Protein AF-A0A958KFX5-F1 (afdb_monomer_lite)

Secondary structure (DSSP, 8-state):
---------------------------------TTSPPPPPSS--HHHHHHHHIIIIIHHHHHHHHSTT-SSSS--SSS-HHHHHHHHTTS-HHHHHHHHHH-HHHHTTT-PPPTTSHHHHHHHHHHHS-SS---

Structure (mmCIF, N/CA/C/O backbone):
data_AF-A0A958KFX5-F1
#
_entry.id   AF-A0A958KFX5-F1
#
loop_
_atom_site.group_PDB
_atom_site.id
_atom_site.type_symbol
_atom_site.label_atom_id
_atom_site.label_alt_id
_atom_site.label_comp_id
_atom_site.label_asym_id
_atom_site.label_entity_id
_atom_site.label_seq_id
_atom_site.pdbx_PDB_ins_code
_atom_site.Cartn_x
_atom_site.Cartn_y
_atom_site.Cartn_z
_atom_site.occupancy
_atom_site.B_iso_or_equiv
_atom_site.auth_seq_id
_atom_site.auth_comp_id
_atom_site.auth_asym_id
_atom_site.auth_atom_id
_atom_site.pdbx_PDB_model_num
ATOM 1 N N . MET A 1 1 ? -15.209 58.252 18.841 1.00 44.28 1 MET A N 1
ATOM 2 C CA . MET A 1 1 ? -15.044 58.568 17.399 1.00 44.28 1 MET A CA 1
ATOM 3 C C . MET A 1 1 ? -14.131 57.474 16.842 1.00 44.28 1 MET A C 1
ATOM 5 O O . MET A 1 1 ? -13.103 57.283 17.462 1.00 44.28 1 MET A O 1
ATOM 9 N N . ALA A 1 2 ? -14.411 56.639 15.837 1.00 47.09 2 ALA A N 1
ATOM 10 C CA . ALA A 1 2 ? -15.392 56.580 14.750 1.00 47.09 2 ALA A CA 1
ATOM 11 C C . ALA A 1 2 ? -15.688 55.081 14.430 1.00 47.09 2 ALA A C 1
ATOM 13 O O . ALA A 1 2 ? -14.800 54.250 14.560 1.00 47.09 2 ALA A O 1
ATOM 14 N N . LYS A 1 3 ? -16.968 54.697 14.312 1.00 46.53 3 LYS A N 1
ATOM 15 C CA . LYS A 1 3 ? -17.710 54.228 13.110 1.00 46.53 3 LYS A CA 1
ATOM 16 C C . LYS A 1 3 ? -17.380 52.818 12.561 1.00 46.53 3 LYS A C 1
ATOM 18 O O . LYS A 1 3 ? -16.417 52.610 11.839 1.00 46.53 3 LYS A O 1
ATOM 23 N N . ILE A 1 4 ? -18.316 51.919 12.883 1.00 49.81 4 ILE A N 1
ATOM 24 C CA . ILE A 1 4 ? -18.660 50.596 12.330 1.00 49.81 4 ILE A CA 1
ATOM 25 C C . ILE A 1 4 ? -18.869 50.658 10.812 1.00 49.81 4 ILE A C 1
ATOM 27 O O . ILE A 1 4 ? -19.525 51.602 10.393 1.00 49.81 4 ILE A O 1
ATOM 31 N N . TRP A 1 5 ? -18.475 49.621 10.055 1.00 49.38 5 TRP A N 1
ATOM 32 C CA . TRP A 1 5 ? -19.273 49.089 8.931 1.00 49.38 5 TRP A CA 1
ATOM 33 C C . TRP A 1 5 ? -19.121 47.563 8.833 1.00 49.38 5 TRP A C 1
ATOM 35 O O . TRP A 1 5 ? -18.134 47.031 8.336 1.00 49.38 5 TRP A O 1
ATOM 45 N N . GLN A 1 6 ? -20.137 46.879 9.353 1.00 45.12 6 GLN A N 1
ATOM 46 C CA . GLN A 1 6 ? -20.463 45.478 9.110 1.00 45.12 6 GLN A CA 1
ATOM 47 C C . GLN A 1 6 ? -21.050 45.380 7.694 1.00 45.12 6 GLN A C 1
ATOM 49 O O . GLN A 1 6 ? -21.944 46.158 7.363 1.00 45.12 6 GLN A O 1
ATOM 54 N N . VAL A 1 7 ? -20.612 44.422 6.877 1.00 54.06 7 VAL A N 1
ATOM 55 C CA . VAL A 1 7 ? -21.312 44.073 5.632 1.00 54.06 7 VAL A CA 1
ATOM 56 C C . VAL A 1 7 ? -21.738 42.618 5.741 1.00 54.06 7 VAL A C 1
ATOM 58 O O . VAL A 1 7 ? -20.923 41.706 5.667 1.00 54.06 7 VAL A O 1
ATOM 61 N N . SER A 1 8 ? -23.030 42.427 5.998 1.00 48.72 8 SER A N 1
ATOM 62 C CA . SER A 1 8 ? -23.709 41.139 5.889 1.00 48.72 8 SER A CA 1
ATOM 63 C C . SER A 1 8 ? -24.260 41.028 4.474 1.00 48.72 8 SER A C 1
ATOM 65 O O . SER A 1 8 ? -24.974 41.928 4.034 1.00 48.72 8 SER A O 1
ATOM 67 N N . VAL A 1 9 ? -23.946 39.945 3.768 1.00 57.84 9 VAL A N 1
ATOM 68 C CA . VAL A 1 9 ? -24.626 39.595 2.518 1.00 57.84 9 VAL A CA 1
ATOM 69 C C . VAL A 1 9 ? -25.436 38.337 2.780 1.00 57.84 9 VAL A C 1
ATOM 71 O O . VAL A 1 9 ? -24.908 37.233 2.863 1.00 57.84 9 VAL A O 1
ATOM 74 N N . THR A 1 10 ? -26.737 38.549 2.941 1.00 49.59 10 THR A N 1
ATOM 75 C CA . THR A 1 10 ? -27.765 37.514 2.937 1.00 49.59 10 THR A CA 1
ATOM 76 C C . THR A 1 10 ? -28.240 37.353 1.499 1.00 49.59 10 THR A C 1
ATOM 78 O O . THR A 1 10 ? -28.753 38.309 0.922 1.00 49.59 10 THR A O 1
ATOM 81 N N . ILE A 1 11 ? -28.123 36.155 0.930 1.00 57.12 11 ILE A N 1
ATOM 82 C CA . ILE A 1 11 ? -28.902 35.767 -0.249 1.00 57.12 11 ILE A CA 1
ATOM 83 C C . ILE A 1 11 ? -29.743 34.558 0.150 1.00 57.12 11 ILE A C 1
ATOM 85 O O . ILE A 1 11 ? -29.243 33.449 0.306 1.00 57.12 11 ILE A O 1
ATOM 89 N N . MET A 1 12 ? -31.035 34.809 0.347 1.00 44.00 12 MET A N 1
ATOM 90 C CA . MET A 1 12 ? -32.088 33.809 0.221 1.00 44.00 12 MET A CA 1
ATOM 91 C C . MET A 1 12 ? -32.598 33.868 -1.222 1.00 44.00 12 MET A C 1
ATOM 93 O O . MET A 1 12 ? -32.749 34.965 -1.751 1.00 44.00 12 MET A O 1
ATOM 97 N N . VAL A 1 13 ? -32.917 32.722 -1.825 1.00 52.19 13 VAL A N 1
ATOM 98 C CA . VAL A 1 13 ? -34.286 32.365 -2.250 1.00 52.19 13 VAL A CA 1
ATOM 99 C C . VAL A 1 13 ? -34.258 30.991 -2.935 1.00 52.19 13 VAL A C 1
ATOM 101 O O . VAL A 1 13 ? -33.670 30.805 -3.991 1.00 52.19 13 VAL A O 1
ATOM 104 N N . VAL A 1 14 ? -34.896 30.044 -2.243 1.00 47.50 14 VAL A N 1
ATOM 105 C CA . VAL A 1 14 ? -35.913 29.081 -2.701 1.00 47.50 14 VAL A CA 1
ATOM 106 C C . VAL A 1 14 ? -35.784 28.479 -4.107 1.00 47.50 14 VAL A C 1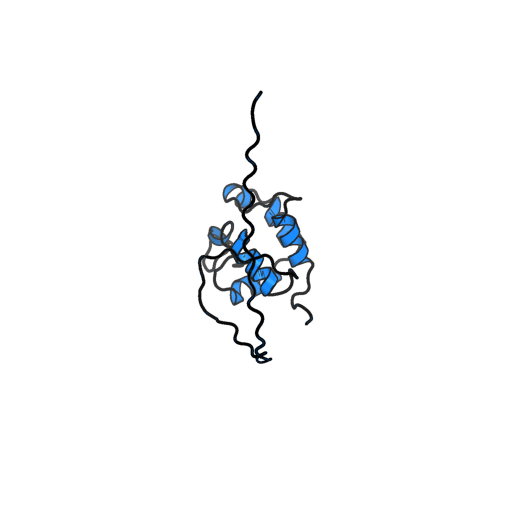
ATOM 108 O O . VAL A 1 14 ? -36.008 29.136 -5.117 1.00 47.50 14 VAL A O 1
ATOM 111 N N . GLY A 1 15 ? -35.639 27.154 -4.128 1.00 38.84 15 GLY A N 1
ATOM 112 C CA . GLY A 1 15 ? -35.949 26.302 -5.271 1.00 38.84 15 GLY A CA 1
ATOM 113 C C . GLY A 1 15 ? -36.190 24.868 -4.811 1.00 38.84 15 GLY A C 1
ATOM 114 O O . GLY A 1 15 ? -35.353 24.003 -5.028 1.00 38.84 15 GLY A O 1
ATOM 115 N N . ALA A 1 16 ? -37.305 24.624 -4.121 1.00 47.72 16 ALA A N 1
ATOM 116 C CA . ALA A 1 16 ? -37.802 23.273 -3.888 1.00 47.72 16 ALA A CA 1
ATOM 117 C C . ALA A 1 16 ? -38.730 22.891 -5.047 1.00 47.72 16 ALA A C 1
ATOM 119 O O . ALA A 1 16 ? -39.789 23.497 -5.204 1.00 47.72 16 ALA A O 1
ATOM 120 N N . LEU A 1 17 ? -38.355 21.882 -5.833 1.00 52.34 17 LEU A N 1
ATOM 121 C CA . LEU A 1 17 ? -39.307 21.099 -6.615 1.00 52.34 17 LEU A CA 1
ATOM 122 C C . LEU A 1 17 ? -38.781 19.677 -6.829 1.00 52.34 17 LEU A C 1
ATOM 124 O O . LEU A 1 17 ? -37.709 19.446 -7.377 1.00 52.34 17 LEU A O 1
ATOM 128 N N . PHE A 1 18 ? -39.588 18.753 -6.317 1.00 46.59 18 PHE A N 1
ATOM 129 C CA . PHE A 1 18 ? -39.528 17.305 -6.428 1.00 46.59 18 PHE A CA 1
ATOM 130 C C . PHE A 1 18 ? -39.384 16.808 -7.877 1.00 46.59 18 PHE A C 1
ATOM 132 O O . PHE A 1 18 ? -40.227 17.126 -8.709 1.00 46.59 18 PHE A O 1
ATOM 139 N N . PHE A 1 19 ? -38.437 15.897 -8.106 1.00 47.91 19 PHE A N 1
ATOM 140 C CA . PHE A 1 19 ? -38.565 14.743 -9.010 1.00 47.91 19 PHE A CA 1
ATOM 141 C C . PHE A 1 19 ? -37.868 13.572 -8.296 1.00 47.91 19 PHE A C 1
ATOM 143 O O . PHE A 1 19 ? -36.693 13.658 -7.966 1.00 47.91 19 PHE A O 1
ATOM 150 N N . LEU A 1 20 ? -38.642 12.687 -7.665 1.00 42.47 20 LEU A N 1
ATOM 151 C CA . LEU A 1 20 ? -39.018 11.358 -8.166 1.00 42.47 20 LEU A CA 1
ATOM 152 C C . LEU A 1 20 ? -37.826 10.406 -8.373 1.00 42.47 20 LEU A C 1
ATOM 154 O O . LEU A 1 20 ? -36.951 10.628 -9.199 1.00 42.47 20 LEU A O 1
ATOM 158 N N . PHE A 1 21 ? -37.872 9.323 -7.593 1.00 45.28 21 PHE A N 1
ATOM 159 C CA . PHE A 1 21 ? -37.060 8.113 -7.667 1.00 45.28 21 PHE A CA 1
ATOM 160 C C . PHE A 1 21 ? -36.852 7.597 -9.097 1.00 45.28 21 PHE A C 1
ATOM 162 O O . PHE A 1 21 ? -37.831 7.436 -9.820 1.00 45.28 21 PHE A O 1
ATOM 169 N N . GLN A 1 22 ? -35.595 7.260 -9.411 1.00 42.38 22 GLN A N 1
ATOM 170 C CA . GLN A 1 22 ? -35.062 6.225 -10.323 1.00 42.38 22 GLN A CA 1
ATOM 171 C C . GLN A 1 22 ? -33.592 6.635 -10.556 1.00 42.38 22 GLN A C 1
ATOM 173 O O . GLN A 1 22 ? -33.337 7.727 -11.038 1.00 42.38 22 GLN A O 1
ATOM 178 N N . ASN A 1 23 ? -32.551 5.900 -10.167 1.00 40.41 23 ASN A N 1
ATOM 179 C CA . ASN A 1 23 ? -32.231 4.575 -10.673 1.00 40.41 23 ASN A CA 1
ATOM 180 C C . ASN A 1 23 ? -31.047 4.010 -9.854 1.00 40.41 23 ASN A C 1
ATOM 182 O O . ASN A 1 23 ? -29.947 4.556 -9.912 1.00 40.41 23 ASN A O 1
ATOM 186 N N . CYS A 1 24 ? -31.240 2.909 -9.125 1.00 43.94 24 CYS A N 1
ATOM 187 C CA . CYS A 1 24 ? -30.138 1.976 -8.902 1.00 43.94 24 CYS A CA 1
ATOM 188 C C . CYS A 1 24 ? -29.955 1.224 -10.218 1.00 43.94 24 CYS A C 1
ATOM 190 O O . CYS A 1 24 ? -30.825 0.456 -10.618 1.00 43.94 24 CYS A O 1
ATOM 192 N N . SER A 1 25 ? -28.849 1.454 -10.909 1.00 42.66 25 SER A N 1
ATOM 193 C CA . SER A 1 25 ? -28.331 0.535 -11.917 1.00 42.66 25 SER A CA 1
ATOM 194 C C . SER A 1 25 ? -26.844 0.792 -12.041 1.00 42.66 25 SER A C 1
ATOM 196 O O . SER A 1 25 ? -26.420 1.890 -12.392 1.00 42.66 25 SER A O 1
ATOM 198 N N . GLY A 1 26 ? -26.071 -0.230 -11.690 1.00 46.84 26 GLY A N 1
ATOM 199 C CA . GLY A 1 26 ? -24.634 -0.217 -11.828 1.00 46.84 26 GLY A CA 1
ATOM 200 C C . GLY A 1 26 ? -24.224 -0.019 -13.282 1.00 46.84 26 GLY A C 1
ATOM 201 O O . GLY A 1 26 ? -24.708 -0.686 -14.198 1.00 46.84 26 GLY A O 1
ATOM 202 N N . HIS A 1 27 ? -23.257 0.863 -13.460 1.00 37.91 27 HIS A N 1
ATOM 203 C CA . HIS A 1 27 ? -22.211 0.676 -14.441 1.00 37.91 27 HIS A CA 1
ATOM 204 C C . HIS A 1 27 ? -20.952 1.262 -13.826 1.00 37.91 27 HIS A C 1
ATOM 206 O O . HIS A 1 27 ? -20.835 2.467 -13.634 1.00 37.91 27 HIS A O 1
ATOM 212 N N . SER A 1 28 ? -20.042 0.375 -13.431 1.00 43.66 28 SER A N 1
ATOM 213 C CA . SER A 1 28 ? -18.656 0.742 -13.206 1.00 43.66 28 SER A CA 1
ATOM 214 C C . SER A 1 28 ? -18.127 1.272 -14.532 1.00 43.66 28 SER A C 1
ATOM 216 O O . SER A 1 28 ? -17.821 0.489 -15.435 1.00 43.66 28 SER A O 1
ATOM 218 N N . ASP A 1 29 ? -18.056 2.593 -14.660 1.00 40.50 29 ASP A N 1
ATOM 219 C CA . ASP A 1 29 ? -17.345 3.230 -15.755 1.00 40.50 29 ASP A CA 1
ATOM 220 C C . ASP A 1 29 ? -15.871 2.821 -15.659 1.00 40.50 29 ASP A C 1
ATOM 222 O O . ASP A 1 29 ? -15.074 3.320 -14.865 1.00 40.50 29 ASP A O 1
ATOM 226 N N . LYS A 1 30 ? -15.508 1.831 -16.478 1.00 50.91 30 LYS A N 1
ATOM 227 C CA . LYS A 1 30 ? -14.126 1.549 -16.851 1.00 50.91 30 LYS A CA 1
ATOM 228 C C . LYS A 1 30 ? -13.689 2.667 -17.797 1.00 50.91 30 LYS A C 1
ATOM 230 O O . LYS A 1 30 ? -13.782 2.517 -19.011 1.00 50.91 30 LYS A O 1
ATOM 235 N N . GLY A 1 31 ? -13.248 3.790 -17.238 1.00 42.53 31 GLY A N 1
ATOM 236 C CA . GLY A 1 31 ? -12.869 4.961 -18.025 1.00 42.53 31 GLY A CA 1
ATOM 237 C C . GLY A 1 31 ? -12.031 5.971 -17.251 1.00 42.53 31 GLY A C 1
ATOM 238 O O . GLY A 1 31 ? -12.536 6.992 -16.828 1.00 42.53 31 GLY A O 1
ATOM 239 N N . SER A 1 32 ? -10.746 5.658 -17.092 1.00 47.41 32 SER A N 1
ATOM 240 C CA . SER A 1 32 ? -9.621 6.586 -17.281 1.00 47.41 32 SER A CA 1
ATOM 241 C C . SER A 1 32 ? -9.743 8.051 -16.816 1.00 47.41 32 SER A C 1
ATOM 243 O O . SER A 1 32 ? -9.583 8.948 -17.636 1.00 47.41 32 SER A O 1
ATOM 245 N N . ASP A 1 33 ? -9.817 8.293 -15.506 1.00 42.84 33 ASP A N 1
ATOM 246 C CA . ASP A 1 33 ? -9.431 9.585 -14.916 1.00 42.84 33 ASP A CA 1
ATOM 247 C C . ASP A 1 33 ? -8.051 9.473 -14.254 1.00 42.84 33 ASP A C 1
ATOM 249 O O . ASP A 1 33 ? -7.895 9.415 -13.036 1.00 42.84 33 ASP A O 1
ATOM 253 N N . ALA A 1 34 ? -7.004 9.439 -15.081 1.00 45.28 34 ALA A N 1
ATOM 254 C CA . ALA A 1 34 ? -5.641 9.674 -14.616 1.00 45.28 34 ALA A CA 1
ATOM 255 C C . ALA A 1 34 ? -5.484 11.173 -14.290 1.00 45.28 34 ALA A C 1
ATOM 257 O O . ALA A 1 34 ? -4.996 11.942 -15.116 1.00 45.28 34 ALA A O 1
ATOM 258 N N . GLY A 1 35 ? -5.945 11.613 -13.115 1.00 47.22 35 GLY A N 1
ATOM 259 C CA . GLY A 1 35 ? -5.750 13.007 -12.697 1.00 47.22 35 GLY A CA 1
ATOM 260 C C . GLY A 1 35 ? -6.438 13.473 -11.415 1.00 47.22 35 GLY A C 1
ATOM 261 O O . GLY A 1 35 ? -5.996 14.468 -10.845 1.00 47.22 35 GLY A O 1
ATOM 262 N N . ALA A 1 36 ? -7.466 12.781 -10.921 1.00 55.31 36 ALA A N 1
ATOM 263 C CA . ALA A 1 36 ? -8.042 13.075 -9.610 1.00 55.31 36 ALA A CA 1
ATOM 264 C C . ALA A 1 36 ? -7.467 12.098 -8.579 1.00 55.31 36 ALA A C 1
ATOM 266 O O . ALA A 1 36 ? -7.582 10.887 -8.748 1.00 55.31 36 ALA A O 1
ATOM 267 N N . LEU A 1 37 ? -6.832 12.607 -7.518 1.00 62.06 37 LEU A N 1
ATOM 268 C CA . LEU A 1 37 ? -6.492 11.766 -6.369 1.00 62.06 37 LEU A CA 1
ATOM 269 C C . LEU A 1 37 ? -7.789 11.147 -5.837 1.00 62.06 37 LEU A C 1
ATOM 271 O O . LEU A 1 37 ? -8.722 11.882 -5.504 1.00 62.06 37 LEU A O 1
ATOM 275 N N . SER A 1 38 ? -7.843 9.815 -5.772 1.00 79.12 38 SER A N 1
ATOM 276 C CA . SER A 1 38 ? -8.992 9.089 -5.234 1.00 79.12 38 SER A CA 1
ATOM 277 C C . SER A 1 38 ? -9.310 9.589 -3.822 1.00 79.12 38 SER A C 1
ATOM 279 O O . SER A 1 38 ? -8.434 9.629 -2.953 1.00 79.12 38 SER A O 1
ATOM 281 N N . ALA A 1 39 ? -10.560 10.004 -3.591 1.00 89.19 39 ALA A N 1
ATOM 282 C CA . ALA A 1 39 ? -11.029 10.345 -2.252 1.00 89.19 39 ALA A CA 1
ATOM 283 C C . ALA A 1 39 ? -10.932 9.109 -1.344 1.00 89.19 39 ALA A C 1
ATOM 285 O O . ALA A 1 39 ? -11.095 7.981 -1.812 1.00 89.19 39 ALA A O 1
ATOM 286 N N . ARG A 1 40 ? -10.663 9.313 -0.049 1.00 93.31 40 ARG A N 1
ATOM 287 C CA . ARG A 1 40 ? -10.641 8.205 0.915 1.00 93.31 40 ARG A CA 1
ATOM 288 C C . ARG A 1 40 ? -12.049 7.595 1.003 1.00 93.31 40 ARG A C 1
ATOM 290 O O . ARG A 1 40 ? -12.970 8.339 1.344 1.00 93.31 40 ARG A O 1
ATOM 297 N N . PRO A 1 41 ? -12.232 6.292 0.723 1.00 92.50 41 PRO A N 1
ATOM 298 C CA . PRO A 1 41 ? -13.536 5.649 0.839 1.00 92.50 41 PRO A CA 1
ATOM 299 C C . PRO A 1 41 ? -13.960 5.538 2.309 1.00 92.50 41 PRO A C 1
ATOM 301 O O . PRO A 1 41 ? -13.138 5.647 3.225 1.00 92.50 41 PRO A O 1
ATOM 304 N N . GLU A 1 42 ? -15.255 5.307 2.537 1.00 91.44 42 GLU A N 1
ATOM 305 C CA . GLU A 1 42 ? -15.795 5.090 3.887 1.00 91.44 42 GLU A CA 1
ATOM 306 C C . GLU A 1 42 ? -15.172 3.848 4.537 1.00 91.44 42 GLU A C 1
ATOM 308 O O . GLU A 1 42 ? -14.802 3.883 5.711 1.00 91.44 42 GLU A O 1
ATOM 313 N N . LYS A 1 43 ? -14.994 2.779 3.750 1.00 90.94 43 LYS A N 1
ATOM 314 C CA . LYS A 1 43 ? -14.345 1.535 4.166 1.00 90.94 43 LYS A CA 1
ATOM 315 C C . LYS A 1 43 ? -13.073 1.306 3.351 1.00 90.94 43 LYS A C 1
ATOM 317 O O . LYS A 1 43 ? -13.119 1.238 2.125 1.00 90.94 43 LYS A O 1
ATOM 322 N N . LEU A 1 44 ? -11.941 1.103 4.021 1.00 94.81 44 LEU A N 1
ATOM 323 C CA . LEU A 1 44 ? -10.688 0.702 3.377 1.00 94.81 44 LEU A CA 1
ATOM 324 C C . LEU A 1 44 ? -10.612 -0.821 3.202 1.00 94.81 44 LEU A C 1
ATOM 326 O O . LEU A 1 44 ? -9.674 -1.450 3.653 1.00 94.81 44 LEU A O 1
ATOM 330 N N . CYS A 1 45 ? -11.578 -1.443 2.532 1.00 94.50 45 CYS A N 1
ATOM 331 C CA . CYS A 1 45 ? -11.564 -2.886 2.266 1.00 94.50 45 CYS A CA 1
ATOM 332 C C . CYS A 1 45 ? -11.510 -3.185 0.766 1.00 94.50 45 CYS A C 1
ATOM 334 O O . CYS A 1 45 ? -11.810 -2.335 -0.075 1.00 94.50 45 CYS A O 1
ATOM 336 N N . GLY A 1 46 ? -11.097 -4.410 0.437 1.00 93.50 46 GLY A N 1
ATOM 337 C CA . GLY A 1 46 ? -11.069 -4.926 -0.928 1.00 93.50 46 GLY A CA 1
ATOM 338 C C . GLY A 1 46 ? -10.469 -3.994 -1.983 1.00 93.50 46 GLY A C 1
ATOM 339 O O . GLY A 1 46 ? -9.478 -3.300 -1.735 1.00 93.50 46 GLY A O 1
ATOM 340 N N . GLU A 1 47 ? -11.023 -4.065 -3.197 1.00 94.06 47 GLU A N 1
ATOM 341 C CA . GLU A 1 47 ? -10.485 -3.383 -4.380 1.00 94.06 47 GLU A CA 1
ATOM 342 C C . GLU A 1 47 ? -10.637 -1.861 -4.298 1.00 94.06 47 GLU A C 1
ATOM 344 O O . GLU A 1 47 ? -9.755 -1.142 -4.759 1.00 94.06 47 GLU A O 1
ATOM 349 N N . GLU A 1 48 ? -11.703 -1.359 -3.673 1.00 93.44 48 GLU A N 1
ATOM 350 C CA . GLU A 1 48 ? -11.932 0.079 -3.512 1.00 93.44 48 GLU A CA 1
ATOM 351 C C . GLU A 1 48 ? -10.891 0.715 -2.582 1.00 93.44 48 GLU A C 1
ATOM 353 O O . GLU A 1 48 ? -10.217 1.674 -2.968 1.00 93.44 48 GLU A O 1
ATOM 358 N N . GLY A 1 49 ? -10.675 0.127 -1.398 1.00 95.00 49 GLY A N 1
ATOM 359 C CA . GLY A 1 49 ? -9.616 0.556 -0.487 1.00 95.00 49 GLY A CA 1
ATOM 360 C C . GLY A 1 49 ? -8.232 0.442 -1.128 1.00 95.00 49 GLY A C 1
ATOM 361 O O . GLY A 1 49 ? -7.403 1.343 -0.991 1.00 95.00 49 GLY A O 1
ATOM 362 N N . PHE A 1 50 ? -7.997 -0.618 -1.909 1.00 95.75 50 PHE A N 1
ATOM 363 C CA . PHE A 1 50 ? -6.734 -0.765 -2.623 1.00 95.75 50 PHE A CA 1
ATOM 364 C C . PHE A 1 50 ? -6.555 0.281 -3.722 1.00 95.75 50 PHE A C 1
ATOM 366 O O . PHE A 1 50 ? -5.464 0.819 -3.843 1.00 95.75 50 PHE A O 1
ATOM 373 N N . ARG A 1 51 ? -7.593 0.604 -4.501 1.00 95.38 51 ARG A N 1
ATOM 374 C CA . ARG A 1 51 ? -7.541 1.653 -5.530 1.00 95.38 51 ARG A CA 1
ATOM 375 C C . ARG A 1 51 ? -7.177 2.998 -4.911 1.00 95.38 51 ARG A C 1
ATOM 377 O O . ARG A 1 51 ? -6.278 3.669 -5.408 1.00 95.38 51 ARG A O 1
ATOM 384 N N . TYR A 1 52 ? -7.787 3.340 -3.777 1.00 95.75 52 TYR A N 1
ATOM 385 C CA . TYR A 1 52 ? -7.395 4.519 -3.009 1.00 95.75 52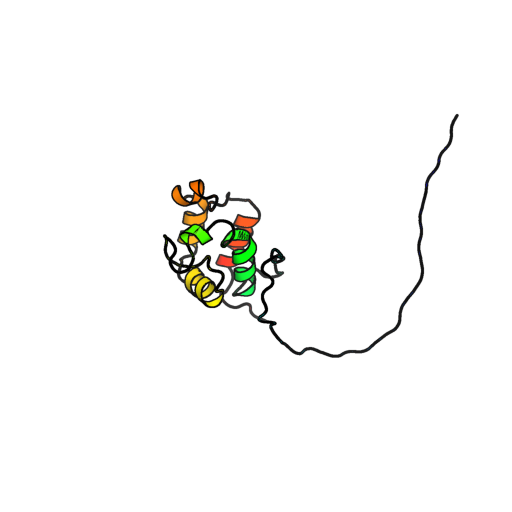 TYR A CA 1
ATOM 386 C C . TYR A 1 52 ? -5.904 4.493 -2.645 1.00 95.75 52 TYR A C 1
ATOM 388 O O . TYR A 1 52 ? -5.189 5.451 -2.941 1.00 95.75 52 TYR A O 1
ATOM 396 N N . MET A 1 53 ? -5.402 3.396 -2.068 1.00 95.88 53 MET A N 1
ATOM 397 C CA . MET A 1 53 ? -3.980 3.263 -1.718 1.00 95.88 53 MET A CA 1
ATOM 398 C C . MET A 1 53 ? -3.059 3.279 -2.945 1.00 95.88 53 MET A C 1
ATOM 400 O O . MET A 1 53 ? -1.959 3.830 -2.887 1.00 95.88 53 MET A O 1
ATOM 404 N N . LEU A 1 54 ? -3.508 2.707 -4.060 1.00 95.50 54 LEU A N 1
ATOM 405 C CA . LEU A 1 54 ? -2.789 2.654 -5.323 1.00 95.50 54 LEU A CA 1
ATOM 406 C C . LEU A 1 54 ? -2.569 4.060 -5.879 1.00 95.50 54 LEU A C 1
ATOM 408 O O . LEU A 1 54 ? -1.432 4.420 -6.173 1.00 95.50 54 LEU A O 1
ATOM 412 N N . ASP A 1 55 ? -3.616 4.876 -5.935 1.00 94.38 55 ASP A N 1
ATOM 413 C CA . ASP A 1 55 ? -3.552 6.218 -6.517 1.00 94.38 55 ASP A CA 1
ATOM 414 C C . ASP A 1 55 ? -2.855 7.226 -5.602 1.00 94.38 55 ASP A C 1
ATOM 416 O O . ASP A 1 55 ? -2.141 8.115 -6.065 1.00 94.38 55 ASP A O 1
ATOM 420 N N . THR A 1 56 ? -3.062 7.102 -4.292 1.00 93.25 56 THR A N 1
ATOM 421 C CA . THR A 1 56 ? -2.602 8.106 -3.323 1.00 93.25 56 THR A CA 1
ATOM 422 C C . THR A 1 56 ? -1.263 7.774 -2.674 1.00 93.25 56 THR A C 1
ATOM 424 O O . THR A 1 56 ? -0.677 8.644 -2.030 1.00 93.25 56 THR A O 1
ATOM 427 N N . TYR A 1 57 ? -0.767 6.543 -2.833 1.00 93.19 57 TYR A N 1
ATOM 428 C CA . TYR A 1 57 ? 0.512 6.125 -2.266 1.00 93.19 57 TYR A CA 1
ATOM 429 C C . TYR A 1 57 ? 1.340 5.219 -3.186 1.00 93.19 57 TYR A C 1
ATOM 431 O O . TYR A 1 57 ? 2.463 5.582 -3.535 1.00 93.19 57 TYR A O 1
ATOM 439 N N . PHE A 1 58 ? 0.837 4.066 -3.631 1.00 94.56 58 PHE A N 1
ATOM 440 C CA . PHE A 1 58 ? 1.708 3.114 -4.333 1.00 94.56 58 PHE A CA 1
ATOM 441 C C . PHE A 1 58 ? 2.206 3.631 -5.682 1.00 94.56 58 PHE A C 1
ATOM 443 O O . PHE A 1 58 ? 3.398 3.516 -5.961 1.00 94.56 58 PHE A O 1
ATOM 450 N N . ILE A 1 59 ? 1.348 4.218 -6.516 1.00 93.44 59 ILE A N 1
ATOM 451 C CA . ILE A 1 59 ? 1.771 4.736 -7.820 1.00 93.44 59 ILE A CA 1
ATOM 452 C C . ILE A 1 59 ? 2.726 5.927 -7.665 1.00 93.44 59 ILE A C 1
ATOM 454 O O . ILE A 1 59 ? 3.823 5.857 -8.225 1.00 93.44 59 ILE A O 1
ATOM 458 N N . PRO A 1 60 ? 2.397 6.980 -6.889 1.00 91.38 60 PRO A N 1
ATOM 459 C CA . PRO A 1 60 ? 3.273 8.145 -6.774 1.00 91.38 60 PRO A CA 1
ATOM 460 C C . PRO A 1 60 ? 4.650 7.835 -6.176 1.00 91.38 60 PRO A C 1
ATOM 462 O O . PRO A 1 60 ? 5.624 8.496 -6.530 1.00 91.38 60 PRO A O 1
ATOM 465 N N . HIS A 1 61 ? 4.744 6.836 -5.291 1.00 90.69 61 HIS A N 1
ATOM 466 C CA . HIS A 1 61 ? 5.957 6.598 -4.506 1.00 90.69 6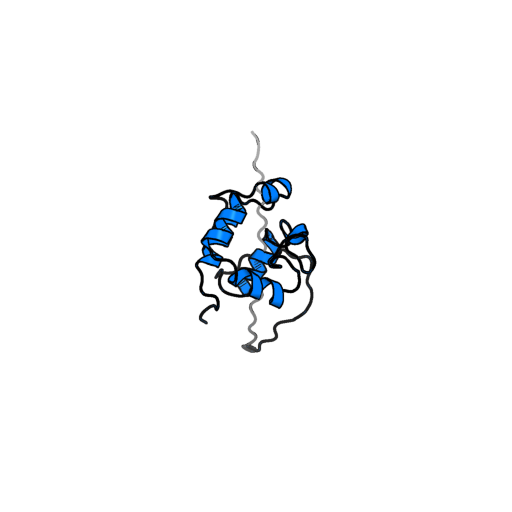1 HIS A CA 1
ATOM 467 C C . HIS A 1 61 ? 6.698 5.302 -4.854 1.00 90.69 61 HIS A C 1
ATOM 469 O O . HIS A 1 61 ? 7.910 5.215 -4.673 1.00 90.69 61 HIS A O 1
ATOM 475 N N . CYS A 1 62 ? 6.004 4.278 -5.351 1.00 92.25 62 CYS A N 1
ATOM 476 C CA . CYS A 1 62 ? 6.549 2.923 -5.451 1.00 92.25 62 CYS A CA 1
ATOM 477 C C . CYS A 1 62 ? 6.486 2.339 -6.883 1.00 92.25 62 CYS A C 1
ATOM 479 O O . CYS A 1 62 ? 7.167 1.344 -7.153 1.00 92.25 62 CYS A O 1
ATOM 481 N N . ALA A 1 63 ? 5.764 2.958 -7.835 1.00 92.50 63 ALA A N 1
ATOM 482 C CA . ALA A 1 63 ? 5.622 2.461 -9.217 1.00 92.50 63 ALA A CA 1
ATOM 483 C C . ALA A 1 63 ? 6.939 2.358 -9.994 1.00 92.50 63 ALA A C 1
ATOM 485 O O . ALA A 1 63 ? 7.066 1.514 -10.881 1.00 92.50 63 ALA A O 1
ATOM 486 N N . ALA A 1 64 ? 7.942 3.181 -9.671 1.00 90.00 64 ALA A N 1
ATOM 487 C CA . ALA A 1 64 ? 9.259 3.084 -10.303 1.00 90.00 64 ALA A CA 1
ATOM 488 C C . ALA A 1 64 ? 9.880 1.683 -10.126 1.00 90.00 64 ALA A C 1
ATOM 490 O O . ALA A 1 64 ? 10.549 1.178 -11.030 1.00 90.00 64 ALA A O 1
ATOM 491 N N . CYS A 1 65 ? 9.600 1.036 -8.992 1.00 92.06 65 CYS A N 1
ATOM 492 C CA . CYS A 1 65 ? 10.114 -0.285 -8.652 1.00 92.06 65 CYS A CA 1
ATOM 493 C C . CYS A 1 65 ? 9.071 -1.388 -8.862 1.00 92.06 65 CYS A C 1
ATOM 495 O O . CYS A 1 65 ? 9.418 -2.436 -9.394 1.00 92.06 65 CYS A O 1
ATOM 497 N N . HIS A 1 66 ? 7.814 -1.147 -8.483 1.00 93.75 66 HIS A N 1
ATOM 498 C CA . HIS A 1 66 ? 6.778 -2.173 -8.325 1.00 93.75 66 HIS A CA 1
ATOM 499 C C . HIS A 1 66 ? 5.678 -2.143 -9.399 1.00 93.75 66 HIS A C 1
ATOM 501 O O . HIS A 1 66 ? 4.561 -2.592 -9.152 1.00 93.75 66 HIS A O 1
ATOM 507 N N . LYS A 1 67 ? 5.966 -1.633 -10.598 1.00 94.38 67 LYS A N 1
ATOM 508 C CA . LYS A 1 67 ? 5.094 -1.803 -11.773 1.00 94.38 67 LYS A CA 1
ATOM 509 C C . LYS A 1 67 ? 5.422 -3.086 -12.54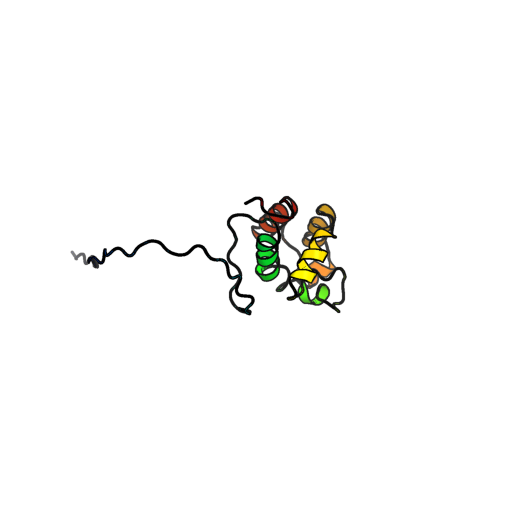3 1.00 94.38 67 LYS A C 1
ATOM 511 O O . LYS A 1 67 ? 6.453 -3.719 -12.304 1.00 94.38 67 LYS A O 1
ATOM 516 N N . VAL A 1 68 ? 4.590 -3.472 -13.505 1.00 92.69 68 VAL A N 1
ATOM 517 C CA . VAL A 1 68 ? 4.891 -4.586 -14.414 1.00 92.69 68 VAL A CA 1
ATOM 518 C C . VAL A 1 68 ? 6.168 -4.270 -15.203 1.00 92.69 68 VAL A C 1
ATOM 520 O O . VAL A 1 68 ? 6.286 -3.224 -15.838 1.00 92.69 68 VAL A O 1
ATOM 523 N N . GLY A 1 69 ? 7.152 -5.173 -15.131 1.00 91.19 69 GLY A N 1
ATOM 524 C CA . GLY A 1 69 ? 8.485 -4.962 -15.710 1.00 91.19 69 GLY A CA 1
ATOM 525 C C . GLY A 1 69 ? 9.376 -3.988 -14.924 1.00 91.19 69 GLY A C 1
ATOM 526 O O . GLY A 1 69 ? 10.417 -3.577 -15.433 1.00 91.19 69 GLY A O 1
ATOM 527 N N . GLY A 1 70 ? 8.971 -3.597 -13.712 1.00 89.94 70 GLY A N 1
ATOM 528 C CA . GLY A 1 70 ? 9.780 -2.807 -12.790 1.00 89.94 70 GLY A CA 1
ATOM 529 C C . GLY A 1 70 ? 10.966 -3.582 -12.208 1.00 89.94 70 GLY A C 1
ATOM 530 O O . GLY A 1 70 ? 11.161 -4.770 -12.461 1.00 89.94 70 GLY A O 1
ATOM 531 N N . LEU A 1 71 ? 11.775 -2.883 -11.413 1.00 88.31 71 LEU A N 1
ATOM 532 C CA . LEU A 1 71 ? 13.002 -3.427 -10.821 1.00 88.31 71 LEU A CA 1
ATOM 533 C C . LEU A 1 71 ? 12.749 -4.366 -9.631 1.00 88.31 71 LEU A C 1
ATOM 535 O O . LEU A 1 71 ? 13.658 -5.090 -9.225 1.00 88.31 71 LEU A O 1
ATOM 539 N N . ALA A 1 72 ? 11.547 -4.345 -9.053 1.00 87.31 72 ALA A N 1
ATOM 540 C CA . ALA A 1 72 ? 11.205 -5.095 -7.856 1.00 87.31 72 ALA A CA 1
ATOM 541 C C . ALA A 1 72 ? 9.852 -5.802 -7.987 1.00 87.31 72 ALA A C 1
ATOM 543 O O . ALA A 1 72 ? 8.876 -5.270 -8.513 1.00 87.31 72 ALA A O 1
ATOM 544 N N . HIS A 1 73 ? 9.787 -7.011 -7.433 1.00 85.50 73 HIS A N 1
ATOM 545 C CA . HIS A 1 73 ? 8.562 -7.794 -7.338 1.00 85.50 73 HIS A CA 1
ATOM 546 C C . HIS A 1 73 ? 8.028 -7.805 -5.894 1.00 85.50 73 HIS A C 1
ATOM 548 O O . HIS A 1 73 ? 8.816 -7.716 -4.951 1.00 85.50 73 HIS A O 1
ATOM 554 N N . PRO A 1 74 ? 6.703 -7.940 -5.708 1.00 91.69 74 PRO A N 1
ATOM 555 C CA . PRO A 1 74 ? 5.699 -8.135 -6.757 1.00 91.69 74 PRO A CA 1
ATOM 556 C C . PRO A 1 74 ? 5.210 -6.804 -7.373 1.00 91.69 74 PRO A C 1
ATOM 558 O O . PRO A 1 74 ? 5.460 -5.744 -6.792 1.00 91.69 74 PRO A O 1
ATOM 561 N N . PRO A 1 75 ? 4.551 -6.836 -8.551 1.00 93.00 75 PRO A N 1
ATOM 562 C CA . PRO A 1 75 ? 4.095 -5.630 -9.231 1.00 93.00 75 PRO A CA 1
ATOM 563 C C . PRO A 1 75 ? 2.751 -5.149 -8.655 1.00 93.00 75 PRO A C 1
ATOM 565 O O . PRO A 1 75 ? 1.700 -5.370 -9.249 1.00 93.00 75 PRO A O 1
ATOM 568 N N . PHE A 1 76 ? 2.782 -4.561 -7.456 1.00 94.56 76 PHE A N 1
ATOM 569 C CA . PHE A 1 76 ? 1.591 -4.051 -6.759 1.00 94.56 76 PHE A CA 1
ATOM 570 C C . PHE A 1 76 ? 1.335 -2.550 -6.976 1.00 94.56 76 PHE A C 1
ATOM 572 O O . PHE A 1 76 ? 0.338 -2.028 -6.493 1.00 94.56 76 PHE A O 1
ATOM 579 N N . ALA A 1 77 ? 2.233 -1.845 -7.665 1.00 94.75 77 ALA A N 1
ATOM 580 C CA . ALA A 1 77 ? 2.170 -0.406 -7.913 1.00 94.75 77 ALA A CA 1
ATOM 581 C C . ALA A 1 77 ? 2.084 -0.105 -9.421 1.00 94.75 77 ALA A C 1
ATOM 583 O O . ALA A 1 77 ? 2.764 0.782 -9.934 1.00 94.75 77 ALA A O 1
ATOM 584 N N . ASP A 1 78 ? 1.289 -0.892 -10.147 1.00 93.69 78 ASP A N 1
ATOM 585 C CA . ASP A 1 78 ? 0.998 -0.702 -11.568 1.00 93.69 78 ASP A CA 1
ATOM 586 C C . ASP A 1 78 ? -0.395 -0.083 -11.766 1.00 93.69 78 ASP A C 1
ATOM 588 O O . ASP A 1 78 ? -1.308 -0.333 -10.977 1.00 93.69 78 ASP A O 1
ATOM 592 N N . HIS A 1 79 ? -0.587 0.667 -12.854 1.00 90.81 79 HIS A N 1
ATOM 593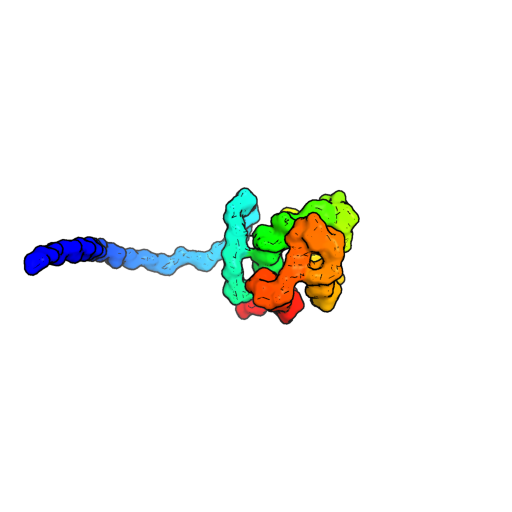 C CA . HIS A 1 79 ? -1.903 1.195 -13.233 1.00 90.81 79 HIS A CA 1
ATOM 594 C C . HIS A 1 79 ? -2.918 0.090 -13.570 1.00 90.81 79 HIS A C 1
ATOM 596 O O . HIS A 1 79 ? -4.126 0.331 -13.556 1.00 90.81 79 HIS A O 1
ATOM 602 N N . ASN A 1 80 ? -2.460 -1.128 -13.868 1.00 93.81 80 ASN A N 1
ATOM 603 C CA . ASN A 1 80 ? -3.324 -2.291 -13.979 1.00 93.81 80 ASN A CA 1
ATOM 604 C C . ASN A 1 80 ? -3.788 -2.748 -12.589 1.00 93.81 80 ASN A C 1
ATOM 606 O O . ASN A 1 80 ? -3.125 -3.542 -11.920 1.00 93.81 80 ASN A O 1
ATOM 610 N N . LEU A 1 81 ? -4.964 -2.265 -12.185 1.00 91.81 81 LEU A N 1
ATOM 611 C CA . LEU A 1 81 ? -5.565 -2.566 -10.890 1.00 91.81 81 LEU A CA 1
ATOM 612 C C . LEU A 1 81 ? -5.741 -4.065 -10.636 1.00 91.81 81 LEU A C 1
ATOM 614 O O . LEU A 1 81 ? -5.446 -4.518 -9.538 1.00 91.81 81 LEU A O 1
ATOM 618 N N . GLU A 1 82 ? -6.175 -4.842 -11.631 1.00 92.50 82 GLU A N 1
ATOM 619 C CA . GLU A 1 82 ? -6.395 -6.286 -11.475 1.00 92.50 82 GLU A CA 1
ATOM 620 C C . GLU A 1 82 ? -5.094 -7.006 -11.083 1.00 92.50 82 GLU A C 1
ATOM 622 O O . GLU A 1 82 ? -5.065 -7.809 -10.145 1.00 92.50 82 GLU A O 1
ATOM 627 N N . ILE A 1 83 ? -3.996 -6.676 -11.771 1.00 92.19 83 ILE A N 1
ATOM 628 C CA . ILE A 1 83 ? -2.663 -7.209 -11.476 1.00 92.19 83 ILE A CA 1
ATOM 629 C C . ILE A 1 83 ? -2.197 -6.719 -10.106 1.00 92.19 83 ILE A C 1
ATOM 631 O O . ILE A 1 83 ? -1.840 -7.534 -9.250 1.00 92.19 83 ILE A O 1
ATOM 635 N N . SER A 1 84 ? -2.230 -5.405 -9.891 1.00 94.69 84 SER A N 1
ATOM 636 C CA . SER A 1 84 ? -1.739 -4.765 -8.674 1.00 94.69 84 SER A CA 1
ATOM 637 C C . SER A 1 84 ? -2.447 -5.299 -7.430 1.00 94.69 84 SER A C 1
ATOM 639 O O . SER A 1 84 ? -1.792 -5.714 -6.475 1.00 94.69 84 SER A O 1
ATOM 641 N N . PHE A 1 85 ? -3.776 -5.396 -7.479 1.00 94.75 85 PHE A N 1
ATOM 642 C CA . PHE A 1 85 ? -4.616 -5.900 -6.396 1.00 94.75 85 PHE A CA 1
ATOM 643 C C . PHE A 1 85 ? -4.314 -7.365 -6.089 1.00 94.75 85 PHE A C 1
ATOM 645 O O . PHE A 1 85 ? -4.077 -7.735 -4.938 1.00 94.75 85 PHE A O 1
ATOM 652 N N . LYS A 1 86 ? -4.246 -8.212 -7.124 1.00 93.62 86 LYS A N 1
ATOM 653 C CA . LYS A 1 86 ? -3.908 -9.633 -6.975 1.00 93.62 86 LYS A CA 1
ATOM 654 C C . LYS A 1 86 ? -2.567 -9.825 -6.268 1.00 93.62 86 LYS A C 1
ATOM 656 O O . LYS A 1 86 ? -2.450 -10.704 -5.414 1.00 93.62 86 LYS A O 1
ATOM 661 N N . TYR A 1 87 ? -1.562 -9.036 -6.632 1.00 94.31 87 TYR A N 1
ATOM 662 C CA . TYR A 1 87 ? -0.223 -9.153 -6.067 1.00 94.31 87 TYR A CA 1
ATOM 663 C C . TYR A 1 87 ? -0.092 -8.524 -4.683 1.00 94.31 87 TYR A C 1
ATOM 665 O O . TYR A 1 87 ? 0.640 -9.069 -3.857 1.00 94.31 87 TYR A O 1
ATOM 673 N N . ALA A 1 88 ? -0.811 -7.445 -4.392 1.00 93.19 88 ALA A N 1
ATOM 674 C CA . ALA A 1 88 ? -0.768 -6.812 -3.080 1.00 93.19 88 ALA A CA 1
ATOM 675 C C . ALA A 1 88 ? -1.195 -7.784 -1.962 1.00 93.19 88 ALA A C 1
ATOM 677 O O . ALA A 1 88 ? -0.494 -7.907 -0.963 1.00 93.19 88 ALA A O 1
ATOM 678 N N . PHE A 1 89 ? -2.243 -8.587 -2.187 1.00 87.44 89 PHE A N 1
ATOM 679 C CA . PHE A 1 89 ? -2.684 -9.630 -1.243 1.00 87.44 89 PHE A CA 1
ATOM 680 C C . PHE A 1 89 ? -1.759 -10.851 -1.146 1.00 87.44 89 PHE A C 1
ATOM 682 O O . PHE A 1 89 ? -1.932 -11.682 -0.258 1.00 87.44 89 PHE A O 1
ATOM 689 N N . SER A 1 90 ? -0.783 -10.993 -2.047 1.00 90.56 90 SER A N 1
ATOM 690 C CA . SER A 1 90 ? 0.237 -12.046 -1.927 1.00 90.56 90 SER A CA 1
ATOM 691 C C . SER A 1 90 ? 1.343 -11.686 -0.931 1.00 90.56 90 SER A C 1
ATOM 693 O O . SER A 1 90 ? 2.123 -12.554 -0.537 1.00 90.56 90 SER A O 1
ATOM 695 N N . ILE A 1 91 ? 1.417 -10.417 -0.517 1.00 92.81 91 ILE A N 1
ATOM 696 C CA . ILE A 1 91 ? 2.394 -9.928 0.449 1.00 92.81 91 ILE A CA 1
ATOM 697 C C . ILE A 1 91 ? 1.795 -10.084 1.855 1.00 92.81 91 ILE A C 1
ATOM 699 O O . ILE A 1 91 ? 0.748 -9.502 2.134 1.00 92.81 91 ILE A O 1
ATOM 703 N N . PRO A 1 92 ? 2.448 -10.819 2.775 1.00 94.31 92 PRO A N 1
ATOM 704 C CA . PRO A 1 92 ? 2.005 -10.872 4.165 1.00 94.31 92 PRO A CA 1
ATOM 705 C C . PRO A 1 92 ? 1.970 -9.472 4.788 1.00 94.31 92 PRO A C 1
ATOM 707 O O . PRO A 1 92 ? 2.921 -8.708 4.611 1.00 94.31 92 PRO A O 1
ATOM 710 N N . LYS A 1 93 ? 0.927 -9.159 5.567 1.00 94.25 93 LYS A N 1
ATOM 711 C CA . LYS A 1 93 ? 0.743 -7.851 6.226 1.00 94.25 93 LYS A CA 1
ATOM 712 C C . LYS A 1 93 ? 2.014 -7.343 6.914 1.00 94.25 93 LYS A C 1
ATOM 714 O O . LYS A 1 93 ? 2.436 -6.216 6.674 1.00 94.25 93 LYS A O 1
ATOM 719 N N . GLU A 1 94 ? 2.641 -8.184 7.735 1.00 95.44 94 GLU A N 1
ATOM 720 C CA . GLU A 1 94 ? 3.862 -7.837 8.477 1.00 95.44 94 GLU A CA 1
ATOM 721 C C . GLU A 1 94 ? 5.005 -7.419 7.546 1.00 95.44 94 GLU A C 1
ATOM 723 O O . GLU A 1 94 ? 5.708 -6.445 7.813 1.00 95.44 94 GLU A O 1
ATOM 728 N N . ASN A 1 95 ? 5.157 -8.115 6.415 1.00 93.19 95 ASN A N 1
ATOM 729 C CA . ASN A 1 95 ? 6.154 -7.776 5.407 1.00 93.19 95 ASN A CA 1
ATOM 730 C C . ASN A 1 95 ? 5.807 -6.471 4.694 1.00 93.19 95 ASN A C 1
ATOM 732 O O . ASN A 1 95 ? 6.716 -5.687 4.427 1.00 93.19 95 ASN A O 1
ATOM 736 N N . PHE A 1 96 ? 4.527 -6.228 4.401 1.00 91.81 96 PHE A N 1
ATOM 737 C CA . PHE A 1 96 ? 4.085 -4.987 3.772 1.00 91.81 96 PHE A CA 1
ATOM 738 C C . PHE A 1 96 ? 4.419 -3.794 4.669 1.00 91.81 96 PHE A C 1
ATOM 740 O O . PHE A 1 96 ? 5.131 -2.889 4.239 1.00 91.81 96 PHE A O 1
ATOM 747 N N . ILE A 1 97 ? 4.009 -3.854 5.940 1.00 94.25 97 ILE A N 1
ATOM 748 C CA . ILE A 1 97 ? 4.275 -2.813 6.938 1.00 94.25 97 ILE A CA 1
ATOM 749 C C . ILE A 1 97 ? 5.778 -2.595 7.068 1.00 94.25 97 ILE A C 1
ATOM 751 O O . ILE A 1 97 ? 6.254 -1.506 6.758 1.00 94.25 97 ILE A O 1
ATOM 755 N N . LYS A 1 98 ? 6.539 -3.646 7.398 1.00 93.81 98 LYS A N 1
ATOM 756 C CA . LYS A 1 98 ? 7.987 -3.550 7.603 1.00 93.81 98 LYS A CA 1
ATOM 757 C C . LYS A 1 98 ? 8.708 -2.951 6.397 1.00 93.81 98 LYS A C 1
ATOM 759 O O . LYS A 1 98 ? 9.563 -2.085 6.547 1.00 93.81 98 LYS A O 1
ATOM 764 N N . LYS A 1 99 ? 8.394 -3.405 5.181 1.00 90.81 99 LYS A N 1
ATOM 765 C CA . LYS A 1 99 ? 9.056 -2.906 3.966 1.00 90.81 99 LYS A CA 1
ATOM 766 C C . LYS A 1 99 ? 8.619 -1.496 3.597 1.00 90.81 99 LYS A C 1
ATOM 768 O O . LYS A 1 99 ? 9.430 -0.774 3.032 1.00 90.81 99 LYS A O 1
ATOM 773 N N . SER A 1 100 ? 7.394 -1.108 3.937 1.00 90.69 100 SER A N 1
ATOM 774 C CA . SER A 1 100 ? 6.907 0.256 3.747 1.00 90.69 100 SER A CA 1
ATOM 775 C C . SER A 1 100 ? 7.419 1.240 4.797 1.00 90.69 100 SER A C 1
ATOM 777 O O . SER A 1 100 ? 7.230 2.423 4.595 1.00 90.69 100 SER A O 1
ATOM 779 N N . THR A 1 101 ? 8.063 0.818 5.891 1.00 93.31 101 THR A N 1
ATOM 780 C CA . THR A 1 101 ? 8.556 1.739 6.939 1.00 93.31 101 THR A CA 1
ATOM 781 C C . THR A 1 101 ? 10.069 1.685 7.158 1.00 93.31 101 THR A C 1
ATOM 783 O O . THR A 1 101 ? 10.669 2.688 7.532 1.00 93.31 101 THR A O 1
ATOM 786 N N . GLU A 1 102 ? 10.705 0.534 6.925 1.00 91.94 102 GLU A N 1
ATOM 787 C CA . GLU A 1 102 ? 12.097 0.259 7.329 1.00 91.94 102 GLU A CA 1
ATOM 788 C C . GLU A 1 102 ? 13.023 -0.100 6.154 1.00 91.94 102 GLU A C 1
ATOM 790 O O . GLU A 1 102 ? 14.130 -0.592 6.363 1.00 91.94 102 GLU A O 1
ATOM 795 N N . ASN A 1 103 ? 12.596 0.067 4.899 1.00 86.75 103 ASN A N 1
ATOM 796 C CA . ASN A 1 103 ? 13.426 -0.318 3.757 1.00 86.75 103 ASN A CA 1
ATOM 797 C C . ASN A 1 103 ? 14.271 0.860 3.258 1.00 86.75 103 ASN A C 1
ATOM 799 O O . ASN A 1 103 ? 13.744 1.797 2.662 1.00 86.75 103 ASN A O 1
ATOM 803 N N . ASP A 1 104 ? 15.590 0.782 3.432 1.00 85.69 104 ASP A N 1
ATOM 804 C CA . ASP A 1 104 ? 16.532 1.820 2.987 1.00 85.69 104 ASP A CA 1
ATOM 805 C C . ASP A 1 104 ? 16.428 2.122 1.482 1.00 85.69 104 ASP A C 1
ATOM 807 O O . ASP A 1 104 ? 16.556 3.273 1.060 1.00 85.69 104 ASP A O 1
ATOM 811 N N . LEU A 1 105 ? 16.127 1.110 0.658 1.00 83.62 105 LEU A N 1
ATOM 812 C CA . LEU A 1 105 ? 15.917 1.306 -0.781 1.00 83.62 105 LEU A CA 1
ATOM 813 C C . LEU A 1 105 ? 14.638 2.103 -1.065 1.00 83.62 105 LEU A C 1
ATOM 815 O O . LEU A 1 105 ? 14.604 2.903 -1.996 1.00 83.62 105 LEU A O 1
ATOM 819 N N . CYS A 1 106 ? 13.597 1.907 -0.255 1.00 84.38 106 CYS A N 1
ATOM 820 C CA . CYS A 1 106 ? 12.350 2.660 -0.352 1.00 84.38 106 CYS A CA 1
ATOM 821 C C . CYS A 1 106 ? 12.506 4.079 0.216 1.00 84.38 106 CYS A C 1
ATOM 823 O O . CYS A 1 106 ? 11.915 5.005 -0.335 1.00 84.38 106 CYS A O 1
ATOM 825 N N . ALA A 1 107 ? 13.339 4.281 1.245 1.00 81.19 107 ALA A N 1
ATOM 826 C CA . ALA A 1 107 ? 13.651 5.601 1.798 1.00 81.19 107 ALA A CA 1
ATOM 827 C C . ALA A 1 107 ? 14.257 6.533 0.738 1.00 81.19 107 ALA A C 1
ATOM 829 O O . ALA A 1 107 ? 13.807 7.665 0.576 1.00 81.19 107 ALA A O 1
ATOM 830 N N . ALA A 1 108 ? 15.216 6.029 -0.046 1.00 82.38 108 ALA A N 1
ATOM 831 C CA . ALA A 1 108 ? 15.855 6.789 -1.123 1.00 82.38 108 ALA A CA 1
ATOM 832 C C . ALA A 1 108 ? 14.891 7.188 -2.259 1.00 82.38 108 ALA A C 1
ATOM 834 O O . ALA A 1 108 ? 15.192 8.104 -3.019 1.00 82.38 108 ALA A O 1
ATOM 835 N N . GLN A 1 109 ? 13.752 6.498 -2.381 1.00 79.75 109 GLN A N 1
ATOM 836 C CA . GLN A 1 109 ? 12.741 6.717 -3.421 1.00 79.75 109 GLN A CA 1
ATOM 837 C C . GLN A 1 109 ? 11.456 7.368 -2.881 1.00 79.75 109 GLN A C 1
ATOM 839 O O . GLN A 1 109 ? 10.497 7.538 -3.624 1.00 79.75 109 GLN A O 1
ATOM 844 N N . GLY A 1 110 ? 11.411 7.720 -1.590 1.00 82.75 110 GLY A N 1
ATOM 845 C CA . GLY A 1 110 ? 10.222 8.303 -0.964 1.00 82.75 110 GLY A CA 1
ATOM 846 C C . GLY A 1 110 ? 9.037 7.338 -0.830 1.00 82.75 110 GLY A C 1
ATOM 847 O O . GLY A 1 110 ? 7.908 7.798 -0.702 1.00 82.75 110 GLY A O 1
ATOM 848 N N . CYS A 1 111 ? 9.275 6.023 -0.866 1.00 88.56 111 CYS A N 1
ATOM 849 C CA . CYS A 1 111 ? 8.261 4.980 -0.658 1.00 88.56 111 CYS A CA 1
ATOM 850 C C . CYS A 1 111 ? 8.122 4.598 0.827 1.00 88.56 111 CYS A C 1
ATOM 852 O O . CYS A 1 111 ? 7.158 3.926 1.178 1.00 88.56 111 CYS A O 1
ATOM 854 N N . ASN A 1 112 ? 9.021 5.041 1.718 1.00 92.94 112 ASN A N 1
ATOM 855 C CA . ASN A 1 112 ? 8.834 4.811 3.153 1.00 92.94 112 ASN A CA 1
ATOM 856 C C . ASN A 1 112 ? 7.734 5.708 3.737 1.00 92.94 112 ASN A C 1
ATOM 858 O O . ASN A 1 112 ? 7.767 6.928 3.599 1.00 92.94 112 ASN A O 1
ATOM 862 N N . LEU A 1 113 ? 6.803 5.084 4.445 1.00 92.56 113 LEU A N 1
ATOM 863 C CA . LEU A 1 113 ? 5.813 5.699 5.307 1.00 92.56 113 LEU A CA 1
ATOM 864 C C . LEU A 1 113 ? 6.391 5.947 6.694 1.00 92.56 113 LEU A C 1
ATOM 866 O O . LEU A 1 113 ? 7.185 5.163 7.217 1.00 92.56 113 LEU A O 1
ATOM 870 N N . ILE A 1 114 ? 5.921 7.025 7.311 1.00 93.19 114 ILE A N 1
ATOM 871 C CA . ILE A 1 114 ? 6.242 7.371 8.690 1.00 93.19 114 ILE A CA 1
ATOM 872 C C . ILE A 1 114 ? 5.169 6.748 9.597 1.00 93.19 114 ILE A C 1
ATOM 874 O O . ILE A 1 114 ? 3.981 7.056 9.439 1.00 93.19 114 ILE A O 1
ATOM 878 N N . PRO A 1 115 ? 5.544 5.876 10.552 1.00 94.88 115 PRO A N 1
ATOM 879 C CA . PRO A 1 115 ? 4.593 5.327 11.510 1.00 94.88 115 PRO A CA 1
ATOM 880 C C . PRO A 1 115 ? 3.836 6.431 12.254 1.00 94.88 115 PRO A C 1
ATOM 882 O O . PRO A 1 115 ? 4.434 7.359 12.795 1.00 94.88 115 PRO A O 1
ATOM 885 N N . GLY A 1 116 ? 2.510 6.306 12.298 1.00 91.25 116 GLY A N 1
ATOM 886 C CA . GLY A 1 116 ? 1.624 7.270 12.957 1.00 91.25 116 GLY A CA 1
ATOM 887 C C . GLY A 1 116 ? 1.085 8.381 12.052 1.00 91.25 116 GLY A C 1
ATOM 888 O O . GLY A 1 116 ? 0.143 9.056 12.461 1.00 91.25 116 GLY A O 1
ATOM 889 N N . GLU A 1 117 ? 1.593 8.541 10.828 1.00 94.19 117 GLU A N 1
ATOM 890 C CA . GLU A 1 117 ? 0.986 9.456 9.857 1.00 94.19 117 GLU A CA 1
ATOM 891 C C . GLU A 1 117 ? -0.298 8.878 9.237 1.00 94.19 117 GLU A C 1
ATOM 893 O O . GLU A 1 117 ? -0.443 7.653 9.150 1.00 94.19 117 GLU A O 1
ATOM 898 N N . PRO A 1 118 ? -1.224 9.729 8.750 1.00 94.69 118 PRO A N 1
ATOM 899 C CA . PRO A 1 118 ? -2.507 9.275 8.211 1.00 94.69 118 PRO A CA 1
ATOM 900 C C . PRO A 1 118 ? -2.375 8.199 7.128 1.00 94.69 118 PRO A C 1
ATOM 902 O O . PRO A 1 118 ? -3.108 7.216 7.133 1.00 94.69 118 PRO A O 1
ATOM 905 N N . ARG A 1 119 ? -1.380 8.319 6.237 1.00 94.19 119 ARG A N 1
ATOM 906 C CA . ARG A 1 119 ? -1.183 7.342 5.158 1.00 94.19 119 ARG A CA 1
ATOM 907 C C . ARG A 1 119 ? -0.757 5.963 5.665 1.00 94.19 119 ARG A C 1
ATOM 909 O O . ARG A 1 119 ? -1.163 4.951 5.099 1.00 94.19 119 ARG A O 1
ATOM 916 N N . TYR A 1 120 ? 0.050 5.924 6.724 1.00 96.00 120 TYR A N 1
ATOM 917 C CA . TYR A 1 120 ? 0.410 4.681 7.400 1.00 96.00 120 TYR A CA 1
ATOM 918 C C . TYR A 1 120 ? -0.818 4.029 8.035 1.00 96.00 120 TYR A C 1
ATOM 920 O O . TYR A 1 120 ? -1.010 2.824 7.895 1.00 96.00 120 TYR A O 1
ATOM 928 N N . GLN A 1 121 ? -1.667 4.822 8.690 1.00 97.12 121 GLN A N 1
ATOM 929 C CA . GLN A 1 121 ? -2.898 4.322 9.302 1.00 97.12 121 GLN A CA 1
ATOM 930 C C . GLN A 1 121 ? -3.843 3.733 8.249 1.00 97.12 121 GLN A C 1
ATOM 932 O O . GLN A 1 121 ? -4.303 2.610 8.430 1.00 97.12 121 GLN A O 1
ATOM 937 N N . ASP A 1 122 ? -4.031 4.422 7.120 1.00 97.19 122 ASP A N 1
ATOM 938 C CA . ASP A 1 122 ? -4.841 3.927 6.002 1.00 97.19 122 ASP A CA 1
ATOM 939 C C . ASP A 1 122 ? -4.293 2.606 5.426 1.00 97.19 122 ASP A C 1
ATOM 941 O O . ASP A 1 122 ? -5.057 1.679 5.155 1.00 97.19 122 ASP A O 1
ATOM 945 N N . LEU A 1 123 ? -2.966 2.477 5.271 1.00 96.00 123 LEU A N 1
ATOM 946 C CA . LEU A 1 123 ? -2.350 1.222 4.824 1.00 96.00 123 LEU A CA 1
ATOM 947 C C . LEU A 1 123 ? -2.640 0.077 5.802 1.00 96.00 123 LEU A C 1
ATOM 949 O O . LEU A 1 123 ? -2.989 -1.022 5.373 1.00 96.00 123 LEU A O 1
ATOM 953 N N . VAL A 1 124 ? -2.470 0.316 7.104 1.00 96.81 124 VAL A N 1
ATOM 954 C CA . VAL A 1 124 ? -2.699 -0.703 8.136 1.00 96.81 124 VAL A CA 1
ATOM 955 C C . VAL A 1 124 ? -4.172 -1.105 8.184 1.00 96.81 124 VAL A C 1
ATOM 957 O O . VAL A 1 124 ? -4.453 -2.299 8.186 1.00 96.81 124 VAL A O 1
ATOM 960 N N . GLU A 1 125 ? -5.092 -0.139 8.149 1.00 96.62 125 GLU A N 1
ATOM 961 C CA . GLU A 1 125 ? -6.539 -0.384 8.111 1.00 96.62 125 GLU A CA 1
ATOM 962 C C . GLU A 1 125 ? -6.934 -1.222 6.891 1.00 96.62 1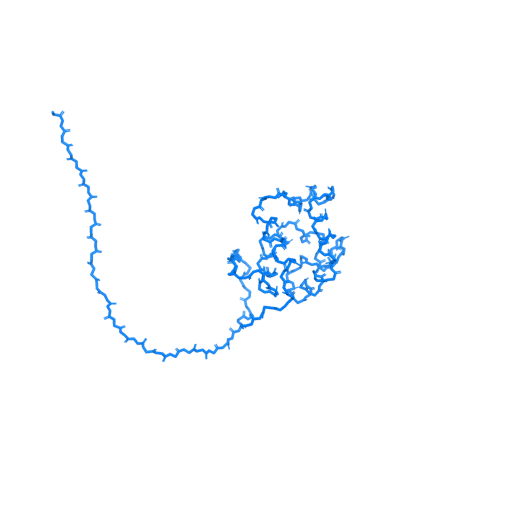25 GLU A C 1
ATOM 964 O O . GLU A 1 125 ? -7.702 -2.178 7.018 1.00 96.62 125 GLU A O 1
ATOM 969 N N . TRP A 1 126 ? -6.357 -0.928 5.723 1.00 96.38 126 TRP A N 1
ATOM 970 C CA . TRP A 1 126 ? -6.601 -1.720 4.522 1.00 96.38 126 TRP A CA 1
ATOM 971 C C . TRP A 1 126 ? -6.059 -3.146 4.616 1.00 96.38 126 TRP A C 1
ATOM 973 O O . TRP A 1 126 ? -6.749 -4.095 4.246 1.00 96.38 126 TRP A O 1
ATOM 983 N N . LEU A 1 127 ? -4.854 -3.322 5.161 1.00 95.31 127 LEU A N 1
ATOM 984 C CA . LEU A 1 127 ? -4.258 -4.646 5.360 1.00 95.31 127 LEU A CA 1
ATOM 985 C C . LEU A 1 127 ? -4.978 -5.482 6.432 1.00 95.31 127 LEU A C 1
ATOM 987 O O . LEU A 1 127 ? -4.883 -6.708 6.398 1.00 95.31 127 LEU A O 1
ATOM 991 N N . ASP A 1 128 ? -5.643 -4.836 7.391 1.00 95.25 128 ASP A N 1
ATOM 992 C CA . ASP A 1 128 ? -6.476 -5.487 8.412 1.00 95.25 128 ASP A CA 1
ATOM 993 C C . ASP A 1 128 ? -7.885 -5.825 7.925 1.00 95.25 128 ASP A C 1
ATOM 995 O O . ASP A 1 128 ? -8.576 -6.655 8.521 1.00 95.25 128 ASP A O 1
ATOM 999 N N . SER A 1 129 ? -8.311 -5.195 6.837 1.00 93.31 129 SER A N 1
ATOM 1000 C CA . SER A 1 129 ? -9.639 -5.377 6.281 1.00 93.31 129 SER A CA 1
ATOM 1001 C C . SER A 1 129 ? -9.752 -6.667 5.459 1.00 93.31 129 SER A C 1
ATOM 1003 O O . SER A 1 129 ? -8.772 -7.151 4.881 1.00 93.31 129 SER A O 1
ATOM 1005 N N . PRO A 1 130 ? -10.961 -7.247 5.352 1.00 89.00 130 PRO A N 1
ATOM 1006 C CA . PRO A 1 130 ? -11.184 -8.390 4.483 1.00 89.00 130 PRO A CA 1
ATOM 1007 C C . PRO A 1 130 ? -10.906 -8.032 3.017 1.00 89.00 130 PRO A C 1
ATOM 1009 O O . PRO A 1 130 ? -11.092 -6.900 2.557 1.00 89.00 130 PRO A O 1
ATOM 1012 N N . ARG A 1 131 ? -10.502 -9.048 2.246 1.00 88.06 131 ARG A N 1
ATOM 1013 C CA . ARG A 1 131 ? -10.235 -8.915 0.805 1.00 88.06 131 ARG A CA 1
ATOM 1014 C C . ARG A 1 131 ? -11.470 -8.498 -0.002 1.00 88.06 131 ARG A C 1
ATOM 1016 O O . ARG A 1 131 ? -11.326 -7.958 -1.094 1.00 88.06 131 ARG A O 1
ATOM 1023 N N . PHE A 1 132 ? -12.661 -8.758 0.516 1.00 88.62 132 PHE A N 1
ATOM 1024 C CA . PHE A 1 132 ? -13.922 -8.341 -0.075 1.00 88.62 132 PHE A CA 1
ATOM 1025 C C . PHE A 1 132 ? -14.694 -7.574 0.991 1.00 88.62 132 PHE A C 1
ATOM 1027 O O . PHE A 1 132 ? -14.756 -8.020 2.134 1.00 88.62 132 PHE A O 1
ATOM 1034 N N . CYS A 1 133 ? -15.217 -6.407 0.629 1.00 83.69 133 CYS A N 1
ATOM 1035 C CA . CYS A 1 133 ? -16.123 -5.676 1.497 1.00 83.69 133 CYS A CA 1
ATOM 1036 C C . CYS A 1 133 ? -17.445 -6.441 1.547 1.00 83.69 133 CYS A C 1
ATOM 1038 O O . CYS A 1 133 ? -18.020 -6.703 0.492 1.00 83.69 133 CYS A O 1
ATOM 1040 N N . ASP A 1 134 ? -17.909 -6.797 2.743 1.00 77.19 134 ASP A N 1
ATOM 1041 C CA . ASP A 1 134 ? -19.289 -7.247 2.905 1.00 77.19 134 ASP A CA 1
ATOM 1042 C C . ASP A 1 134 ? -20.216 -6.062 2.573 1.00 77.19 134 ASP A C 1
ATOM 1044 O O . ASP A 1 134 ? -20.000 -4.944 3.073 1.00 77.19 134 ASP A O 1
ATOM 1048 N N . GLU A 1 135 ? -21.184 -6.308 1.682 1.00 57.28 135 GLU A N 1
ATOM 1049 C CA . GLU A 1 135 ? -22.252 -5.362 1.321 1.00 57.28 135 GLU A CA 1
ATOM 1050 C C . GLU A 1 135 ? -23.159 -5.062 2.523 1.00 57.28 135 GLU A C 1
ATOM 1052 O O . GLU A 1 135 ? -23.617 -6.021 3.190 1.00 57.28 135 GLU A O 1
#

pLDDT: mean 79.32, std 20.45, range [37.91, 97.19]

Foldseek 3Di:
DDDDDDDDDDDDDDDDDDDDDDDPDDDPPPDDPPDDQDDQDPALEALNVLVNCLRVALQVQPQCAQDVVHVDDDNLNYPPSVSNRVRVVVAQLVRVLCCQAPPPVSVVRVSHDDPPDPSSVSSNRHNPHYNDDDD

Radius of gyration: 21.86 Å; chains: 1; bounding box: 56×71×35 Å

Sequence (135 aa):
MAKIWQVSVTIMVVGALFFLFQNCSGHSDKGSDAGALSARPEKLCGEEGFRYMLDTYFIPHCAACHKVGGLAHPPFADHNLEISFKYAFSIPKENFIKKSTENDLCAAQGCNLIPGEPRYQDLVEWLDSPRFCDE